Protein AF-A0A4V1QRW4-F1 (afdb_monomer_lite)

pLDDT: mean 89.89, std 10.5, range [50.25, 98.44]

Sequence (85 aa):
MPVGSVTRGTTNTNRLRRVDRWIAEQAAFRRAAEPLVVDLGYGASGVTAFELAARLRRVRPDVAVLGLEIDPTRVRAAEAQLDAV

Foldseek 3Di:
DDDDDDDPDDDDAPNCVVVLVVCLPDPCQLVDPQAEAEAEDNDQECRVQVVSLVSNCVRPVRYHYHYDHDDVNSVVRHVVVVVVD

Secondary structure (DSSP, 8-state):
------------TTTTHHHHHHHHH-HHHHH-SS-EEEEE--TTSTHHHHHHHHHHTTT-TT-EEEEE-S-HHHHHHHHHHHTT-

Radius of gyration: 13.53 Å; chains: 1; bounding box: 30×33×34 Å

Structure (mmCIF, N/CA/C/O backbone):
data_AF-A0A4V1QRW4-F1
#
_entry.id   AF-A0A4V1QRW4-F1
#
loop_
_atom_site.group_PDB
_atom_site.id
_atom_site.type_symbol
_atom_site.label_atom_id
_atom_site.label_alt_id
_atom_site.label_comp_id
_atom_site.label_asym_id
_atom_site.label_entity_id
_atom_site.label_seq_id
_atom_site.pdbx_PDB_ins_code
_atom_site.Cartn_x
_atom_site.Cartn_y
_atom_site.Cartn_z
_atom_site.occupancy
_atom_site.B_iso_or_equiv
_atom_site.auth_seq_id
_atom_site.auth_comp_id
_atom_site.auth_asym_id
_atom_site.auth_atom_id
_atom_site.pdbx_PDB_model_num
ATOM 1 N N . MET A 1 1 ? -3.057 18.789 -21.249 1.00 50.25 1 MET A N 1
ATOM 2 C CA . MET A 1 1 ? -3.150 17.588 -20.390 1.00 50.25 1 MET A CA 1
ATOM 3 C C . MET A 1 1 ? -1.821 17.406 -19.674 1.00 50.25 1 MET A C 1
ATOM 5 O O . MET A 1 1 ? -0.804 17.614 -20.331 1.00 50.25 1 MET A O 1
ATOM 9 N N . PRO A 1 2 ? -1.792 17.080 -18.372 1.00 67.69 2 PRO A N 1
ATOM 10 C CA . PRO A 1 2 ? -0.541 16.759 -17.689 1.00 67.69 2 PRO A CA 1
ATOM 11 C C . PRO A 1 2 ? 0.059 15.464 -18.262 1.00 67.69 2 PRO A C 1
ATOM 13 O O . PRO A 1 2 ? -0.670 14.511 -18.527 1.00 67.69 2 PRO A O 1
ATOM 16 N N . VAL A 1 3 ? 1.378 15.439 -18.462 1.00 78.50 3 VAL A N 1
ATOM 17 C CA . VAL A 1 3 ? 2.136 14.257 -18.905 1.00 78.50 3 VAL A CA 1
ATOM 18 C C . VAL A 1 3 ? 3.009 13.808 -17.736 1.00 78.50 3 VAL A C 1
ATOM 20 O O . VAL A 1 3 ? 3.863 14.567 -17.282 1.00 78.50 3 VAL A O 1
ATOM 23 N N . GLY A 1 4 ? 2.773 12.600 -17.220 1.00 70.56 4 GLY A N 1
ATOM 24 C CA . GLY A 1 4 ? 3.595 12.021 -16.155 1.00 70.56 4 GLY A CA 1
ATOM 25 C C . GLY A 1 4 ? 4.963 11.595 -16.689 1.00 70.56 4 GLY A C 1
ATOM 26 O O . GLY A 1 4 ? 5.037 10.941 -17.727 1.00 70.56 4 GLY A O 1
ATOM 27 N N . SER A 1 5 ? 6.046 11.955 -15.994 1.00 74.88 5 SER A N 1
ATOM 28 C CA . SER A 1 5 ? 7.400 11.495 -16.317 1.00 74.88 5 SER A CA 1
ATOM 29 C C . SER A 1 5 ? 7.867 10.445 -15.309 1.00 74.88 5 SER A C 1
ATOM 31 O O . SER A 1 5 ? 7.794 10.637 -14.095 1.00 74.88 5 SER A O 1
ATOM 33 N N . VAL A 1 6 ? 8.357 9.311 -15.813 1.00 75.31 6 VAL A N 1
ATOM 34 C CA . VAL A 1 6 ? 8.938 8.263 -1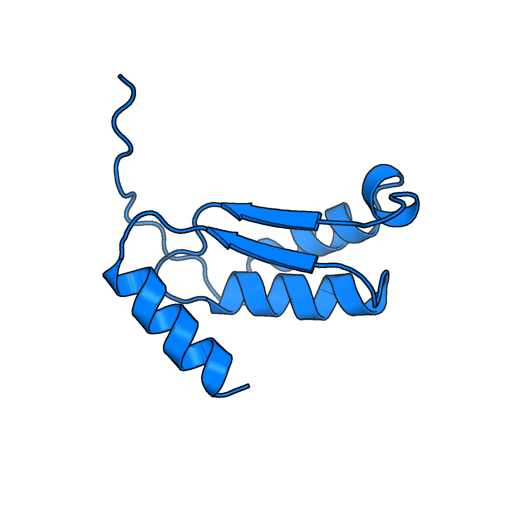4.966 1.00 75.31 6 VAL A CA 1
ATOM 35 C C . VAL A 1 6 ? 10.245 8.783 -14.377 1.00 75.31 6 VAL A C 1
ATOM 37 O O . VAL A 1 6 ? 11.176 9.123 -15.109 1.00 75.31 6 VAL A O 1
ATOM 40 N N . THR A 1 7 ? 10.346 8.816 -13.050 1.00 71.94 7 THR A N 1
ATOM 41 C CA . THR A 1 7 ? 11.601 9.148 -12.369 1.00 71.94 7 THR A CA 1
ATOM 42 C C . THR A 1 7 ? 12.396 7.880 -12.047 1.00 71.94 7 THR A C 1
ATOM 44 O O . THR A 1 7 ? 11.855 6.784 -11.874 1.00 71.94 7 THR A O 1
ATOM 47 N N . ARG A 1 8 ? 13.727 8.010 -11.993 1.00 62.44 8 ARG A N 1
ATOM 48 C CA . ARG A 1 8 ? 14.673 6.896 -11.785 1.00 62.44 8 ARG A CA 1
ATOM 49 C C . ARG A 1 8 ? 14.825 6.502 -10.304 1.00 62.44 8 ARG A C 1
ATOM 51 O O . ARG A 1 8 ? 15.886 6.042 -9.895 1.00 62.44 8 ARG A O 1
ATOM 58 N N . GLY A 1 9 ? 13.808 6.744 -9.481 1.00 63.12 9 GLY A N 1
ATOM 59 C CA . GLY A 1 9 ? 13.875 6.471 -8.050 1.00 63.12 9 GLY A CA 1
ATOM 60 C C . GLY A 1 9 ? 13.771 4.976 -7.761 1.00 63.12 9 GLY A C 1
ATOM 61 O O . GLY A 1 9 ? 12.754 4.361 -8.068 1.00 63.12 9 GLY A O 1
ATOM 62 N N . THR A 1 10 ? 14.802 4.394 -7.151 1.00 64.88 10 THR A N 1
ATOM 63 C CA . THR A 1 10 ? 14.672 3.134 -6.412 1.00 64.88 10 THR A CA 1
ATOM 64 C C . THR A 1 10 ? 14.550 3.451 -4.924 1.00 64.88 10 THR A C 1
ATOM 66 O O . THR A 1 10 ? 15.310 4.242 -4.353 1.00 64.88 10 THR A O 1
ATOM 69 N N . THR A 1 11 ? 13.562 2.843 -4.278 1.00 65.81 11 THR A N 1
ATOM 70 C CA . THR A 1 11 ? 13.386 2.916 -2.829 1.00 65.81 11 THR A CA 1
ATOM 71 C C . THR A 1 11 ? 13.895 1.608 -2.243 1.00 65.81 11 THR A C 1
ATOM 73 O O . THR A 1 11 ? 13.352 0.547 -2.530 1.00 65.81 11 THR A O 1
ATOM 76 N N . ASN A 1 12 ? 14.965 1.671 -1.445 1.00 69.56 12 ASN A N 1
ATOM 77 C CA . ASN A 1 12 ? 15.455 0.494 -0.728 1.00 69.56 12 ASN A CA 1
ATOM 78 C C . ASN A 1 12 ? 14.391 -0.010 0.262 1.00 69.56 12 ASN A C 1
ATOM 80 O O . ASN A 1 12 ? 13.650 0.783 0.849 1.00 69.56 12 ASN A O 1
ATOM 84 N N . THR A 1 13 ? 14.372 -1.321 0.489 1.00 69.50 13 THR A N 1
ATOM 85 C CA . THR A 1 13 ? 13.583 -2.013 1.522 1.00 69.50 13 THR A CA 1
ATOM 86 C C . THR A 1 13 ? 13.635 -1.268 2.862 1.00 69.50 13 THR A C 1
ATOM 88 O O . THR A 1 13 ? 14.680 -0.730 3.237 1.00 69.50 13 THR A O 1
ATOM 91 N N . ASN A 1 14 ? 12.523 -1.217 3.601 1.00 76.06 14 ASN A N 1
ATOM 92 C CA . ASN A 1 14 ? 12.372 -0.500 4.878 1.00 76.06 14 ASN A CA 1
ATOM 93 C C . ASN A 1 14 ? 12.621 1.025 4.876 1.00 76.06 14 ASN A C 1
ATOM 95 O O . ASN A 1 14 ? 12.431 1.655 5.924 1.00 76.06 14 ASN A O 1
ATOM 99 N N . ARG A 1 15 ? 13.005 1.662 3.759 1.00 81.44 15 ARG A N 1
ATOM 100 C CA . ARG A 1 15 ? 13.328 3.105 3.724 1.00 81.44 15 ARG A CA 1
ATOM 101 C C . ARG A 1 15 ? 12.146 3.995 4.132 1.00 81.44 15 ARG A C 1
ATOM 103 O O . ARG A 1 15 ? 12.366 5.085 4.655 1.00 81.44 15 ARG A O 1
ATOM 110 N N . LEU A 1 16 ? 10.912 3.517 3.955 1.00 88.38 16 LEU A N 1
ATOM 111 C CA . LEU A 1 16 ? 9.678 4.251 4.267 1.00 88.38 16 LEU A CA 1
ATOM 112 C C . LEU A 1 16 ? 9.083 3.941 5.645 1.00 88.38 16 LEU A C 1
ATOM 114 O O . LEU A 1 16 ? 8.115 4.574 6.049 1.00 88.38 16 LEU A O 1
ATOM 118 N N . ARG A 1 17 ? 9.705 3.067 6.444 1.00 89.69 17 ARG A N 1
ATOM 119 C CA . ARG A 1 17 ? 9.142 2.591 7.720 1.00 89.69 17 ARG A CA 1
ATOM 120 C C . ARG A 1 17 ? 8.697 3.698 8.684 1.00 89.69 17 ARG A C 1
ATOM 122 O O . ARG A 1 17 ? 7.779 3.493 9.478 1.00 89.69 17 ARG A O 1
ATOM 129 N N . ARG A 1 18 ? 9.368 4.855 8.675 1.00 93.38 18 ARG A N 1
ATOM 130 C CA . ARG A 1 18 ? 8.972 6.009 9.499 1.00 93.38 18 ARG A CA 1
ATOM 131 C C . ARG A 1 18 ? 7.643 6.610 9.030 1.00 93.38 18 ARG A C 1
ATOM 133 O O . ARG A 1 18 ? 6.826 6.955 9.876 1.00 93.38 18 ARG A O 1
ATOM 140 N N . VAL A 1 19 ? 7.435 6.701 7.719 1.00 93.19 19 VAL A N 1
ATOM 141 C CA . VAL A 1 19 ? 6.185 7.176 7.110 1.00 93.19 19 VAL A CA 1
ATOM 142 C C . VAL A 1 19 ? 5.057 6.194 7.409 1.00 93.19 19 VAL A C 1
ATOM 144 O O . VAL A 1 19 ? 4.023 6.619 7.909 1.00 93.19 19 VAL A O 1
ATOM 147 N N . ASP A 1 20 ? 5.280 4.889 7.243 1.00 95.00 20 ASP A N 1
ATOM 148 C CA . ASP A 1 20 ? 4.251 3.869 7.506 1.00 95.00 20 ASP A CA 1
ATOM 149 C C . ASP A 1 20 ? 3.733 3.933 8.949 1.00 95.00 20 ASP A C 1
ATOM 151 O O . ASP A 1 20 ? 2.533 3.854 9.204 1.00 95.00 20 ASP A O 1
ATOM 155 N N . ARG A 1 21 ? 4.648 4.109 9.913 1.00 95.12 21 ARG A N 1
ATOM 156 C CA 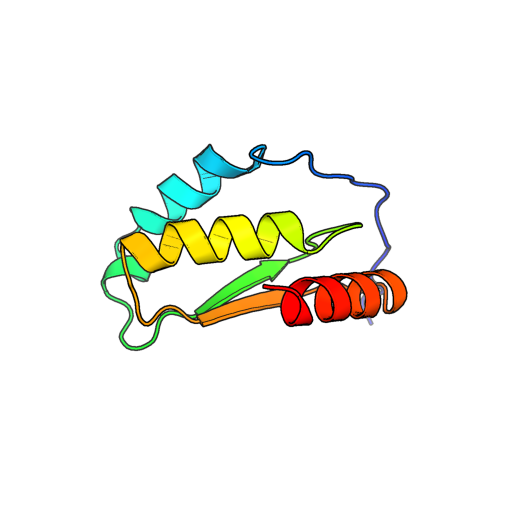. ARG A 1 21 ? 4.299 4.280 11.331 1.00 95.12 21 ARG A CA 1
ATOM 157 C C . ARG A 1 21 ? 3.513 5.558 11.570 1.00 95.12 21 ARG A C 1
ATOM 159 O O . ARG A 1 21 ? 2.520 5.528 12.286 1.00 95.12 21 ARG A O 1
ATOM 166 N N . TRP A 1 22 ? 3.939 6.654 10.950 1.00 96.44 22 TRP A N 1
ATOM 167 C CA . TRP A 1 22 ? 3.231 7.920 11.056 1.00 96.44 22 TRP A CA 1
ATOM 168 C C . TRP A 1 22 ? 1.803 7.817 10.496 1.00 96.44 22 TRP A C 1
ATOM 170 O O . TRP A 1 22 ? 0.877 8.286 11.154 1.00 96.44 22 TRP A O 1
ATOM 180 N N . ILE A 1 23 ? 1.601 7.141 9.354 1.00 97.00 23 ILE A N 1
ATOM 181 C CA . ILE A 1 23 ? 0.269 6.851 8.788 1.00 97.00 23 ILE A CA 1
ATOM 182 C C . ILE A 1 23 ? -0.563 6.038 9.786 1.00 97.00 23 ILE A C 1
ATOM 184 O O . ILE A 1 23 ? -1.697 6.406 10.092 1.00 97.00 23 ILE A O 1
ATOM 188 N N . ALA A 1 24 ? 0.015 4.972 10.347 1.00 97.38 24 ALA A N 1
ATOM 189 C CA . ALA A 1 24 ? -0.651 4.098 11.312 1.00 97.38 24 ALA A CA 1
ATOM 190 C C . ALA A 1 24 ? -1.081 4.818 12.609 1.00 97.38 24 ALA A C 1
ATOM 192 O O . ALA A 1 24 ? -1.946 4.335 13.348 1.00 97.38 24 ALA A O 1
ATOM 193 N N . GLU A 1 25 ? -0.483 5.970 12.908 1.00 97.19 25 GLU A N 1
ATOM 194 C CA . GLU A 1 25 ? -0.813 6.819 14.054 1.00 97.19 25 GLU A CA 1
ATOM 195 C C . GLU A 1 25 ? -1.884 7.874 13.754 1.00 97.19 25 GLU A C 1
ATOM 197 O O . GLU A 1 25 ? -2.483 8.405 14.691 1.00 97.19 25 GLU A O 1
ATOM 202 N N . GLN A 1 26 ? -2.197 8.141 12.482 1.00 97.81 26 GLN A N 1
ATOM 203 C CA . GLN A 1 26 ? -3.151 9.188 12.125 1.00 97.81 26 GLN A CA 1
ATOM 204 C C . GLN A 1 26 ? -4.575 8.849 12.566 1.00 97.81 26 GLN A C 1
ATOM 206 O O . GLN A 1 26 ? -5.109 7.776 12.276 1.00 97.81 26 GLN A O 1
ATOM 211 N N . ALA A 1 27 ? -5.242 9.819 13.197 1.00 97.38 27 ALA A N 1
ATOM 212 C CA . ALA A 1 27 ? -6.648 9.691 13.573 1.00 97.38 27 ALA A CA 1
ATOM 213 C C . ALA A 1 27 ? -7.546 9.452 12.349 1.00 97.38 27 ALA A C 1
ATOM 215 O O . ALA A 1 27 ? -8.478 8.660 12.439 1.00 97.38 27 ALA A O 1
ATOM 216 N N . ALA A 1 28 ? -7.233 10.083 11.210 1.00 96.44 28 ALA A N 1
ATOM 217 C CA . ALA A 1 28 ? -7.949 9.881 9.951 1.00 96.44 28 ALA A CA 1
ATOM 218 C C . ALA A 1 28 ? -7.907 8.413 9.498 1.00 96.44 28 ALA A C 1
ATOM 220 O O . ALA A 1 28 ? -8.943 7.846 9.175 1.00 96.44 28 ALA A O 1
ATOM 221 N N . PHE A 1 29 ? -6.737 7.772 9.565 1.00 97.75 29 PHE A N 1
ATOM 222 C CA . PHE A 1 29 ? -6.591 6.351 9.254 1.00 97.75 29 PHE A CA 1
ATOM 223 C C . PHE A 1 29 ? -7.322 5.471 10.276 1.00 97.75 29 PHE A C 1
ATOM 225 O O . PHE A 1 29 ? -8.111 4.603 9.913 1.00 97.75 29 PHE A O 1
ATOM 232 N N . ARG A 1 30 ? -7.115 5.724 11.574 1.00 97.06 30 ARG A N 1
ATOM 233 C CA . ARG A 1 30 ? -7.694 4.898 12.645 1.00 97.06 30 ARG A CA 1
ATOM 234 C C . ARG A 1 30 ? -9.216 4.977 12.723 1.00 97.06 30 ARG A C 1
ATOM 236 O O . ARG A 1 30 ? -9.828 3.993 13.121 1.00 97.06 30 ARG A O 1
ATOM 243 N N . ARG A 1 31 ? -9.814 6.115 12.363 1.00 96.88 31 ARG A N 1
ATOM 244 C CA . ARG A 1 31 ? -11.263 6.370 12.459 1.00 96.88 31 ARG A CA 1
ATOM 245 C C . ARG A 1 31 ? -12.007 6.243 11.132 1.00 96.88 31 ARG A C 1
ATOM 247 O O . ARG A 1 31 ? -13.227 6.362 11.136 1.00 96.88 31 ARG A O 1
ATOM 254 N N . ALA A 1 32 ? -11.310 6.025 10.017 1.00 97.75 32 ALA A N 1
ATOM 255 C CA . ALA A 1 32 ? -11.963 5.787 8.735 1.00 97.75 32 ALA A CA 1
ATOM 256 C C . ALA A 1 32 ? -12.892 4.569 8.832 1.00 97.75 32 ALA A C 1
ATOM 258 O O . ALA A 1 32 ? -12.501 3.549 9.405 1.00 97.75 32 ALA A O 1
ATOM 259 N N . ALA A 1 33 ? -14.099 4.676 8.271 1.00 97.56 33 ALA A N 1
ATOM 260 C CA . ALA A 1 33 ? -15.030 3.552 8.204 1.00 97.56 33 ALA A CA 1
ATOM 261 C C . ALA A 1 33 ? -14.425 2.411 7.372 1.00 97.56 33 ALA A C 1
ATOM 263 O O . ALA A 1 33 ? -14.321 1.292 7.857 1.00 97.56 33 ALA A O 1
ATOM 264 N N . GLU A 1 34 ? -13.911 2.745 6.187 1.00 97.38 34 GLU A N 1
ATOM 265 C CA . GLU A 1 34 ? -13.287 1.815 5.242 1.00 97.38 34 GLU A CA 1
ATOM 266 C C . GLU A 1 34 ? -11.951 2.416 4.762 1.00 97.38 34 GLU A C 1
ATOM 268 O O . GLU A 1 34 ? -11.925 3.231 3.836 1.00 97.38 34 GLU A O 1
ATOM 273 N N . PRO A 1 35 ? -10.828 2.137 5.448 1.00 97.75 35 PRO A N 1
ATOM 274 C CA . PRO A 1 35 ? -9.558 2.782 5.150 1.00 97.75 35 PRO A CA 1
ATOM 275 C C . PRO A 1 35 ? -8.944 2.245 3.852 1.00 97.75 35 PRO A C 1
ATOM 277 O O . PRO A 1 35 ? -8.546 1.083 3.774 1.00 97.75 35 PRO A O 1
ATOM 280 N N . LEU A 1 36 ? -8.785 3.135 2.872 1.00 97.44 36 LEU A N 1
ATOM 281 C CA . LEU A 1 36 ? -7.985 2.921 1.666 1.00 97.44 36 LEU A CA 1
ATOM 282 C C . LEU A 1 36 ? -6.703 3.757 1.736 1.00 97.44 36 LEU A C 1
ATOM 284 O O . LEU A 1 36 ? -6.756 4.971 1.939 1.00 97.44 36 LEU A O 1
ATOM 288 N N . VAL A 1 37 ? -5.554 3.118 1.525 1.00 97.25 37 VAL A N 1
ATOM 289 C CA . VAL A 1 37 ? -4.251 3.785 1.398 1.00 97.25 37 VAL A CA 1
ATOM 290 C C . VAL A 1 37 ? -3.676 3.518 0.013 1.00 97.25 37 VAL A C 1
ATOM 292 O O . VAL A 1 37 ? -3.602 2.372 -0.422 1.00 97.25 37 VAL A O 1
ATOM 295 N N . VAL A 1 38 ? -3.258 4.580 -0.676 1.00 96.06 38 VAL A N 1
ATOM 296 C CA . VAL A 1 38 ? -2.670 4.500 -2.019 1.00 96.06 38 VAL A CA 1
ATOM 297 C C . VAL A 1 38 ? -1.177 4.819 -1.940 1.0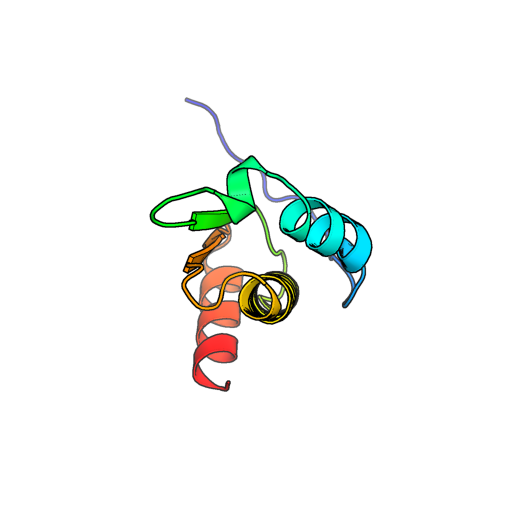0 96.06 38 VAL A C 1
ATOM 299 O O . VAL A 1 38 ? -0.809 5.922 -1.537 1.00 96.06 38 VAL A O 1
ATOM 302 N N . ASP A 1 39 ? -0.327 3.864 -2.323 1.00 93.56 39 ASP A N 1
ATOM 303 C CA . ASP A 1 39 ? 1.122 4.056 -2.481 1.00 93.56 39 ASP A CA 1
ATOM 304 C C . ASP A 1 39 ? 1.419 4.485 -3.924 1.00 93.56 39 ASP A C 1
ATOM 306 O O . ASP A 1 39 ? 1.311 3.690 -4.860 1.00 93.56 39 ASP A O 1
ATOM 310 N N . LEU A 1 40 ? 1.725 5.770 -4.111 1.00 91.44 40 LEU A N 1
ATOM 311 C CA . LEU A 1 40 ? 1.948 6.375 -5.423 1.00 91.44 40 LEU A CA 1
ATOM 312 C C . LEU A 1 40 ? 3.422 6.251 -5.827 1.00 91.44 40 LEU A C 1
ATOM 314 O O . LEU A 1 40 ? 4.277 6.967 -5.307 1.00 91.44 40 LEU A O 1
ATOM 318 N N . GLY A 1 41 ? 3.699 5.410 -6.819 1.00 88.75 41 GLY A N 1
ATOM 319 C CA . GLY A 1 41 ? 5.034 5.210 -7.375 1.00 88.75 41 GLY A CA 1
ATOM 320 C C . GLY A 1 41 ? 5.900 4.300 -6.510 1.00 88.75 41 GLY A C 1
ATOM 321 O O . GLY A 1 41 ? 6.965 4.713 -6.049 1.00 88.75 41 GLY A O 1
ATOM 322 N N . TYR A 1 42 ? 5.474 3.046 -6.325 1.00 87.12 42 TYR A N 1
ATOM 323 C CA . TYR A 1 42 ? 6.244 2.043 -5.574 1.00 87.12 42 TYR A CA 1
ATOM 324 C C . TYR A 1 42 ? 7.582 1.672 -6.249 1.00 87.12 42 TYR A C 1
ATOM 326 O O . TYR A 1 42 ? 8.457 1.061 -5.632 1.00 87.12 42 TYR A O 1
ATOM 334 N N . GLY A 1 43 ? 7.804 2.088 -7.501 1.00 87.06 43 GLY A N 1
ATOM 335 C CA . GLY A 1 43 ? 9.088 1.966 -8.174 1.00 87.06 43 GLY A CA 1
ATOM 336 C C . GLY A 1 43 ? 9.306 0.584 -8.784 1.00 87.06 43 GL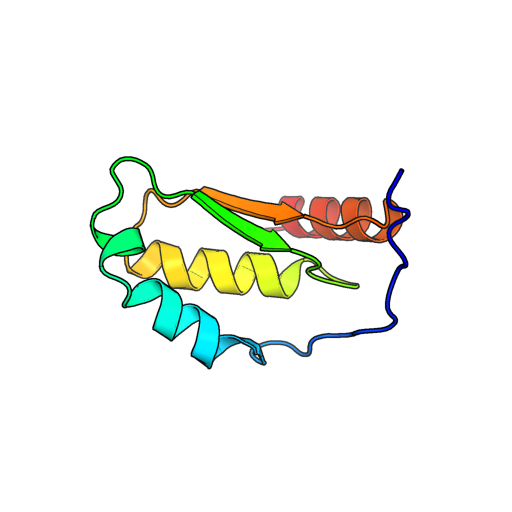Y A C 1
ATOM 337 O O . GLY A 1 43 ? 8.378 -0.080 -9.228 1.00 87.06 43 GLY A O 1
ATOM 338 N N . ALA A 1 44 ? 10.567 0.157 -8.881 1.00 84.62 44 ALA A N 1
ATOM 339 C CA . ALA A 1 44 ? 10.951 -1.039 -9.642 1.00 84.62 44 ALA A CA 1
ATOM 340 C C . ALA A 1 44 ? 10.416 -2.374 -9.078 1.00 84.62 44 ALA A C 1
ATOM 342 O O . ALA A 1 44 ? 10.562 -3.406 -9.725 1.00 84.62 44 ALA A O 1
ATOM 343 N N . SER A 1 45 ? 9.853 -2.370 -7.869 1.00 86.06 45 SER A N 1
ATOM 344 C CA . SER A 1 45 ? 9.383 -3.553 -7.151 1.00 86.06 45 SER A CA 1
ATOM 345 C C . SER A 1 45 ? 8.219 -3.169 -6.238 1.00 86.06 45 SER A C 1
ATOM 347 O O . SER A 1 45 ? 8.270 -2.114 -5.611 1.00 86.06 45 SER A O 1
ATOM 349 N N . GLY A 1 46 ? 7.211 -4.035 -6.106 1.00 89.31 46 GLY A N 1
ATOM 350 C CA . GLY A 1 46 ? 6.048 -3.822 -5.232 1.00 89.31 46 GLY A CA 1
ATOM 351 C C . GLY A 1 46 ? 6.346 -3.960 -3.733 1.00 89.31 46 GLY A C 1
ATOM 352 O O . GLY A 1 46 ? 5.463 -3.756 -2.902 1.00 89.31 46 GLY A O 1
ATOM 353 N N . VAL A 1 47 ? 7.592 -4.280 -3.360 1.00 91.00 47 VAL A N 1
ATOM 354 C CA . VAL A 1 47 ? 8.000 -4.563 -1.972 1.00 91.00 47 VAL A CA 1
ATOM 355 C C . VAL A 1 47 ? 7.613 -3.451 -0.995 1.00 91.00 47 VAL A C 1
ATOM 357 O O . VAL A 1 47 ? 7.177 -3.757 0.113 1.00 91.00 47 VAL A O 1
ATOM 360 N N . THR A 1 48 ? 7.724 -2.173 -1.372 1.00 89.06 48 THR A N 1
ATOM 361 C CA . THR A 1 48 ? 7.345 -1.070 -0.470 1.00 89.06 48 THR A CA 1
ATOM 362 C C . THR A 1 48 ? 5.848 -1.056 -0.177 1.00 89.06 48 THR A C 1
ATOM 364 O O . THR A 1 48 ? 5.464 -0.890 0.981 1.00 89.06 48 THR A O 1
ATOM 367 N N . ALA A 1 49 ? 5.012 -1.318 -1.184 1.00 93.56 49 ALA A N 1
ATOM 368 C CA . ALA A 1 49 ? 3.566 -1.402 -1.022 1.00 93.56 49 ALA A CA 1
ATOM 369 C C . ALA A 1 49 ? 3.173 -2.600 -0.137 1.00 93.56 49 ALA A C 1
ATOM 371 O O . ALA A 1 49 ? 2.311 -2.474 0.736 1.00 93.56 49 ALA A O 1
ATOM 372 N N . PHE A 1 50 ? 3.846 -3.747 -0.287 1.00 93.69 50 PHE A N 1
ATOM 373 C CA . PHE A 1 50 ? 3.607 -4.926 0.557 1.00 93.69 50 PHE A CA 1
ATOM 374 C C . PHE A 1 50 ? 4.029 -4.693 2.005 1.00 93.69 50 PHE A C 1
ATOM 376 O O . PHE A 1 50 ? 3.302 -5.036 2.938 1.00 93.69 50 PHE A O 1
ATOM 383 N N . GLU A 1 51 ? 5.190 -4.073 2.206 1.00 93.56 51 GLU A N 1
ATOM 384 C CA . GLU A 1 51 ? 5.666 -3.682 3.525 1.00 93.56 51 GLU A CA 1
ATOM 385 C C . GLU A 1 51 ? 4.698 -2.714 4.224 1.00 93.56 51 GLU A C 1
ATOM 387 O O . GLU A 1 51 ? 4.389 -2.901 5.408 1.00 93.56 51 GLU A O 1
ATOM 392 N N . LEU A 1 52 ? 4.207 -1.706 3.495 1.00 95.56 52 LEU A N 1
ATOM 393 C CA . LEU A 1 52 ? 3.198 -0.766 3.974 1.00 95.56 52 LEU A CA 1
ATOM 394 C C . LEU A 1 52 ? 1.924 -1.516 4.379 1.00 95.56 52 LEU A C 1
ATOM 396 O O . LEU A 1 52 ? 1.475 -1.381 5.519 1.00 95.56 52 LEU A O 1
ATOM 400 N N . ALA A 1 53 ? 1.392 -2.372 3.502 1.00 96.62 53 ALA A N 1
ATOM 401 C CA . ALA A 1 53 ? 0.205 -3.179 3.779 1.00 96.62 53 ALA A CA 1
ATOM 402 C C . ALA A 1 53 ? 0.376 -4.056 5.027 1.00 96.62 53 ALA A C 1
ATOM 404 O O . ALA A 1 53 ? -0.461 -4.028 5.931 1.00 96.62 53 ALA A O 1
ATOM 405 N N . ALA A 1 54 ? 1.492 -4.778 5.133 1.00 95.75 54 ALA A N 1
ATOM 406 C CA . ALA A 1 54 ? 1.790 -5.634 6.277 1.00 95.75 54 ALA A CA 1
ATOM 407 C C . ALA A 1 54 ? 1.909 -4.846 7.592 1.00 95.75 54 ALA A C 1
ATOM 409 O O . ALA A 1 54 ? 1.595 -5.365 8.664 1.00 95.75 54 ALA A O 1
ATOM 410 N N . ARG A 1 55 ? 2.374 -3.593 7.552 1.00 95.88 55 ARG A N 1
ATOM 411 C CA . ARG A 1 55 ? 2.456 -2.732 8.742 1.00 95.88 55 ARG A CA 1
ATOM 412 C C . ARG A 1 55 ? 1.102 -2.154 9.123 1.00 95.88 55 ARG A C 1
ATOM 414 O O . ARG A 1 55 ? 0.746 -2.232 10.297 1.00 95.88 55 ARG A O 1
ATOM 421 N N . LEU A 1 56 ? 0.348 -1.625 8.164 1.00 98.00 56 LEU A N 1
ATOM 422 C CA . LEU A 1 56 ? -0.955 -1.013 8.425 1.00 98.00 56 LEU A CA 1
ATOM 423 C C . LEU A 1 56 ? -1.991 -2.038 8.902 1.00 98.00 56 LEU A C 1
ATOM 425 O O . LEU A 1 56 ? -2.736 -1.744 9.838 1.00 98.00 56 LEU A O 1
ATOM 429 N N . ARG A 1 57 ? -1.964 -3.268 8.367 1.00 97.69 57 ARG A N 1
ATOM 430 C CA . ARG A 1 57 ? -2.846 -4.368 8.799 1.00 97.69 57 ARG A CA 1
ATOM 431 C C . ARG A 1 57 ? -2.673 -4.770 10.264 1.00 97.69 57 ARG A C 1
ATOM 433 O O . ARG A 1 57 ? -3.601 -5.309 10.854 1.00 97.69 57 ARG A O 1
ATOM 440 N N . ARG A 1 58 ? -1.528 -4.464 10.890 1.00 97.00 58 ARG A N 1
ATOM 441 C CA . ARG A 1 58 ? -1.342 -4.671 12.340 1.00 97.00 58 ARG A CA 1
ATOM 442 C C . ARG A 1 58 ? -2.163 -3.703 13.197 1.00 97.00 58 ARG A C 1
ATOM 444 O O . ARG A 1 58 ? -2.359 -3.978 14.374 1.00 97.00 58 ARG A O 1
ATOM 451 N N . VAL A 1 59 ? -2.599 -2.573 12.637 1.00 97.25 59 VAL A N 1
ATOM 452 C CA . VAL A 1 59 ? -3.378 -1.539 13.342 1.00 97.25 59 VAL A CA 1
ATOM 453 C C . VAL A 1 59 ? -4.836 -1.531 12.888 1.00 97.25 59 VAL A C 1
ATOM 455 O O . VAL A 1 59 ? -5.731 -1.430 13.722 1.00 97.25 59 VAL A O 1
ATOM 458 N N . ARG A 1 60 ? -5.082 -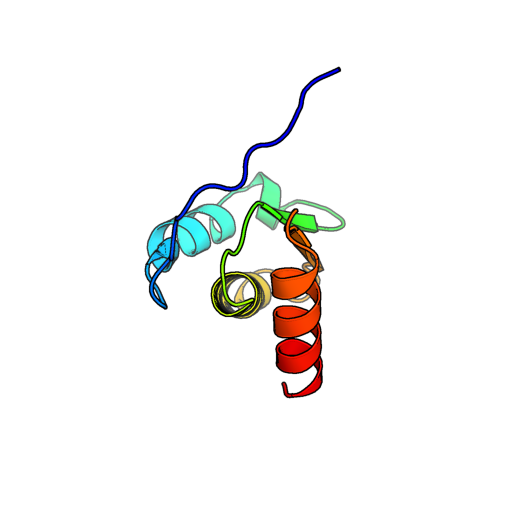1.654 11.581 1.00 97.50 60 ARG A N 1
ATOM 459 C CA . ARG A 1 60 ? -6.414 -1.800 10.981 1.00 97.50 60 ARG A CA 1
ATOM 460 C C . ARG A 1 60 ? -6.408 -3.013 10.052 1.00 97.50 60 ARG A C 1
ATOM 462 O O . ARG A 1 60 ? -5.952 -2.880 8.919 1.00 97.50 60 ARG A O 1
ATOM 469 N N . PRO A 1 61 ? -6.851 -4.196 10.513 1.00 97.38 61 PRO A N 1
ATOM 470 C CA . PRO A 1 61 ? -6.847 -5.417 9.700 1.00 97.38 61 PRO A CA 1
ATOM 471 C C . PRO A 1 61 ? -7.665 -5.310 8.405 1.00 97.38 61 PRO A C 1
ATOM 473 O O . PRO A 1 61 ? -7.370 -6.002 7.437 1.00 97.38 61 PRO A O 1
ATOM 476 N N . ASP A 1 62 ? -8.656 -4.422 8.389 1.00 97.69 62 ASP A N 1
ATOM 477 C CA . ASP A 1 62 ? -9.586 -4.146 7.294 1.00 97.69 62 ASP A CA 1
ATOM 478 C C . ASP A 1 62 ? -9.073 -3.114 6.272 1.00 97.69 62 ASP A C 1
ATOM 480 O O . ASP A 1 62 ? -9.797 -2.748 5.351 1.00 97.69 62 ASP A O 1
ATOM 484 N N . VAL A 1 63 ? -7.830 -2.637 6.404 1.00 98.44 63 VAL A N 1
ATOM 485 C CA . VAL A 1 63 ? -7.243 -1.696 5.440 1.00 98.44 63 VAL A CA 1
ATOM 486 C C . VAL A 1 63 ? -7.068 -2.312 4.052 1.00 98.44 63 VAL A C 1
ATOM 488 O O . VAL A 1 63 ? -6.438 -3.363 3.880 1.00 98.44 63 VAL A O 1
ATOM 491 N N . ALA A 1 64 ? -7.541 -1.582 3.045 1.00 97.94 64 ALA A N 1
ATOM 492 C CA . ALA A 1 64 ? -7.178 -1.789 1.654 1.00 97.94 64 ALA A CA 1
ATOM 493 C C . ALA A 1 64 ? -5.933 -0.954 1.318 1.00 97.94 64 ALA A C 1
ATOM 495 O O . ALA A 1 64 ? -5.874 0.243 1.608 1.00 97.94 64 ALA A O 1
ATOM 496 N N . VAL A 1 65 ? -4.932 -1.578 0.695 1.00 97.44 65 VAL A N 1
ATOM 497 C CA . VAL A 1 65 ? -3.740 -0.884 0.190 1.00 97.44 65 VAL A CA 1
ATOM 498 C C . VAL A 1 65 ? -3.630 -1.115 -1.306 1.00 97.44 65 VAL A C 1
ATOM 500 O O . VAL A 1 65 ? -3.634 -2.262 -1.749 1.00 97.44 65 VAL A O 1
ATOM 503 N N . LEU A 1 66 ? -3.522 -0.026 -2.064 1.00 96.62 66 LEU A N 1
ATOM 504 C CA . LEU A 1 66 ? -3.357 -0.036 -3.512 1.00 96.62 66 LEU A CA 1
ATOM 505 C C . LEU A 1 66 ? -1.989 0.545 -3.875 1.00 96.62 66 LEU A C 1
ATOM 507 O O . LEU A 1 66 ? -1.728 1.719 -3.618 1.00 96.62 66 LEU A O 1
ATOM 511 N N . GLY A 1 67 ? -1.131 -0.262 -4.495 1.00 94.88 67 GLY A N 1
ATOM 512 C CA . GLY A 1 67 ? 0.067 0.242 -5.164 1.00 94.88 67 GLY A CA 1
ATOM 513 C C . GLY A 1 67 ? -0.296 0.791 -6.542 1.00 94.88 67 GLY A C 1
ATOM 514 O O . GLY A 1 67 ? -0.927 0.090 -7.328 1.00 94.88 67 GLY A O 1
ATOM 515 N N . LEU A 1 68 ? 0.100 2.028 -6.843 1.00 94.56 68 LEU A N 1
ATOM 516 C CA . LEU A 1 68 ? -0.096 2.652 -8.151 1.00 94.56 68 LEU A CA 1
ATOM 517 C C . LEU A 1 68 ? 1.255 2.953 -8.797 1.00 94.56 68 LEU A C 1
ATOM 519 O O . LEU A 1 68 ? 2.100 3.613 -8.199 1.00 94.56 68 LEU A O 1
ATOM 523 N N . GLU A 1 69 ? 1.441 2.532 -10.042 1.00 93.00 69 GLU A N 1
ATOM 524 C CA . GLU A 1 69 ? 2.654 2.792 -10.816 1.00 93.00 69 GLU A CA 1
ATOM 525 C C . GLU A 1 69 ? 2.288 3.075 -12.275 1.00 93.00 69 GLU A C 1
ATOM 527 O O . GLU A 1 69 ? 1.314 2.536 -12.801 1.00 93.00 69 GLU A O 1
ATOM 532 N N . ILE A 1 70 ? 3.043 3.971 -12.913 1.00 91.25 70 ILE A N 1
ATOM 533 C CA . ILE A 1 70 ? 2.773 4.426 -14.280 1.00 91.25 70 ILE A CA 1
ATOM 534 C C . ILE A 1 70 ? 3.445 3.526 -15.321 1.00 91.25 70 ILE A C 1
ATOM 536 O O . ILE A 1 70 ? 2.967 3.437 -16.449 1.00 91.25 70 ILE A O 1
ATOM 540 N N . ASP A 1 71 ? 4.552 2.867 -14.964 1.00 91.25 71 ASP A N 1
ATOM 541 C CA . ASP A 1 71 ? 5.276 1.954 -15.851 1.00 91.25 71 ASP A CA 1
ATOM 542 C C . ASP A 1 71 ? 4.621 0.556 -15.856 1.00 91.25 71 ASP A C 1
ATOM 544 O O . ASP A 1 71 ? 4.726 -0.174 -14.863 1.00 91.25 71 ASP A O 1
ATOM 548 N N . PRO A 1 72 ? 4.017 0.113 -16.978 1.00 92.94 72 PRO A N 1
ATOM 549 C CA . PRO A 1 72 ? 3.335 -1.180 -17.046 1.00 92.94 72 PRO A CA 1
ATOM 550 C C . PRO A 1 72 ? 4.251 -2.380 -16.783 1.00 92.94 72 PRO A C 1
ATOM 552 O O . PRO A 1 72 ? 3.786 -3.444 -16.380 1.00 92.94 72 PRO A O 1
ATOM 555 N N . THR A 1 73 ? 5.555 -2.248 -17.034 1.00 93.69 73 THR A N 1
ATOM 556 C CA . THR A 1 73 ? 6.526 -3.317 -16.766 1.00 93.69 73 THR A CA 1
ATOM 557 C C . THR A 1 73 ? 6.737 -3.491 -15.269 1.00 93.69 73 THR A C 1
ATOM 559 O O . THR A 1 73 ? 6.797 -4.621 -14.788 1.00 93.69 73 THR A O 1
ATOM 562 N N . ARG A 1 74 ? 6.783 -2.383 -14.522 1.00 92.38 74 ARG A N 1
ATOM 563 C CA . ARG A 1 74 ? 6.853 -2.406 -13.056 1.00 92.38 74 ARG A CA 1
ATOM 564 C C . ARG A 1 74 ? 5.547 -2.903 -12.435 1.00 92.38 74 ARG A C 1
ATOM 566 O O . ARG A 1 74 ? 5.596 -3.584 -11.417 1.00 92.38 74 ARG A O 1
ATOM 573 N N . VAL A 1 75 ? 4.403 -2.621 -13.067 1.00 94.69 75 VAL A N 1
ATOM 574 C CA . VAL A 1 75 ? 3.097 -3.197 -12.692 1.00 94.69 75 VAL A CA 1
ATOM 575 C C . VAL A 1 75 ? 3.108 -4.712 -12.788 1.00 94.69 75 VAL A C 1
ATOM 577 O O . VAL A 1 75 ? 2.953 -5.371 -11.766 1.00 94.69 75 VAL A O 1
ATOM 580 N N . ARG A 1 76 ? 3.427 -5.270 -13.957 1.00 95.69 76 ARG A N 1
ATOM 581 C CA . ARG A 1 76 ? 3.479 -6.731 -14.128 1.00 95.69 76 ARG A CA 1
ATOM 582 C C . ARG A 1 76 ? 4.467 -7.413 -13.183 1.00 95.69 76 ARG A C 1
ATOM 584 O O . ARG A 1 76 ? 4.198 -8.500 -12.687 1.00 95.69 76 ARG A O 1
ATOM 591 N N . ALA A 1 77 ? 5.618 -6.785 -12.932 1.00 93.69 77 ALA A N 1
ATOM 592 C CA . ALA A 1 77 ? 6.587 -7.312 -11.977 1.00 93.69 77 ALA A CA 1
ATOM 593 C C . ALA A 1 77 ? 6.015 -7.353 -10.550 1.00 93.69 77 ALA A C 1
ATOM 595 O O . ALA A 1 77 ? 6.204 -8.345 -9.854 1.00 93.69 77 ALA A O 1
ATOM 596 N N . ALA A 1 78 ? 5.305 -6.304 -10.126 1.00 93.81 78 ALA A N 1
ATOM 597 C CA . ALA A 1 78 ? 4.661 -6.260 -8.817 1.00 93.81 78 ALA A CA 1
ATOM 598 C C . ALA A 1 78 ? 3.485 -7.244 -8.703 1.00 93.81 78 ALA A C 1
ATOM 600 O O . ALA A 1 78 ? 3.349 -7.879 -7.664 1.00 93.81 78 ALA A O 1
ATOM 601 N N . GLU A 1 79 ? 2.680 -7.423 -9.753 1.00 95.19 79 GLU A N 1
ATOM 602 C CA . GLU A 1 79 ? 1.608 -8.432 -9.795 1.00 95.19 79 GLU A CA 1
ATOM 603 C C . GLU A 1 79 ? 2.175 -9.845 -9.621 1.00 95.19 79 GLU A C 1
ATOM 605 O O . GLU A 1 79 ? 1.754 -10.570 -8.726 1.00 95.19 79 GLU A O 1
ATOM 610 N N . ALA A 1 80 ? 3.224 -10.193 -10.372 1.00 95.31 80 ALA A N 1
ATOM 611 C CA . ALA A 1 80 ? 3.889 -11.488 -10.230 1.00 95.31 80 ALA A CA 1
ATOM 612 C C . ALA A 1 80 ? 4.499 -11.700 -8.832 1.00 95.31 80 ALA A C 1
ATOM 614 O O . ALA A 1 80 ? 4.558 -12.826 -8.343 1.00 95.31 80 ALA A O 1
ATOM 615 N N . GLN A 1 81 ? 4.972 -10.631 -8.179 1.00 93.75 81 GLN A N 1
ATOM 616 C CA . GLN A 1 81 ? 5.420 -10.708 -6.788 1.00 93.75 81 GLN A CA 1
ATOM 617 C C . GLN A 1 81 ? 4.250 -10.905 -5.822 1.00 93.75 81 GLN A C 1
ATOM 619 O O . GLN A 1 81 ? 4.404 -11.642 -4.856 1.00 93.75 81 GLN A O 1
ATOM 624 N N . LEU A 1 82 ? 3.117 -10.240 -6.057 1.00 93.00 82 LEU A N 1
ATOM 625 C CA . LEU A 1 82 ? 1.925 -10.341 -5.219 1.00 93.00 82 LEU A CA 1
ATOM 626 C C . LEU A 1 82 ? 1.329 -11.751 -5.263 1.00 93.00 82 LEU A C 1
ATOM 628 O O . LEU A 1 82 ? 0.972 -12.274 -4.216 1.00 93.00 82 LEU A O 1
ATOM 632 N N . ASP A 1 83 ? 1.297 -12.381 -6.43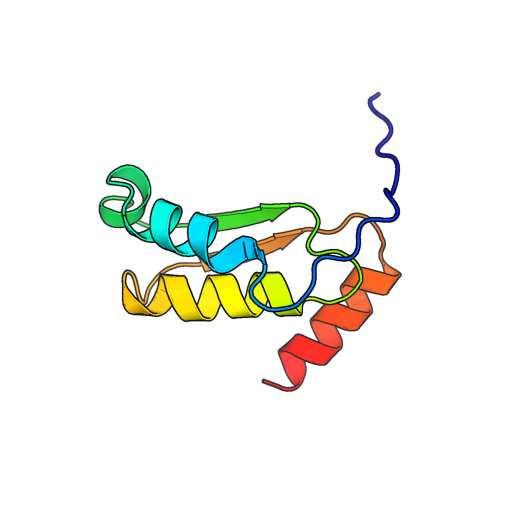8 1.00 94.75 83 ASP A N 1
ATOM 633 C CA . ASP A 1 83 ? 0.819 -13.760 -6.617 1.00 94.75 83 ASP A CA 1
ATOM 634 C C . ASP A 1 83 ? 1.685 -14.805 -5.887 1.00 94.75 83 ASP A C 1
ATOM 636 O O . ASP A 1 83 ? 1.263 -15.942 -5.681 1.00 94.75 83 ASP A O 1
ATOM 640 N N . ALA A 1 84 ? 2.912 -14.435 -5.509 1.00 90.88 84 ALA A N 1
ATOM 641 C CA . ALA A 1 84 ? 3.862 -15.302 -4.820 1.00 90.88 84 ALA A CA 1
ATOM 642 C C . ALA A 1 84 ? 3.831 -15.174 -3.281 1.00 90.88 84 ALA A C 1
ATOM 644 O O . ALA A 1 84 ? 4.641 -15.827 -2.615 1.00 90.88 84 ALA A O 1
ATOM 645 N N . VAL A 1 85 ? 2.955 -14.329 -2.719 1.00 80.94 85 VAL A N 1
ATOM 646 C CA . VAL A 1 85 ? 2.820 -14.058 -1.270 1.00 80.94 85 VAL A CA 1
ATOM 647 C C . VAL A 1 85 ? 1.525 -14.648 -0.729 1.00 80.94 85 VAL A C 1
ATOM 649 O O . VAL A 1 85 ? 1.589 -15.236 0.375 1.00 80.94 85 VAL A O 1
#

Organism: NCBI:txid1817495

InterPro domains:
  IPR029063 S-adenosyl-L-methionine-dependent methyltransferase superfamily [G3DSA:3.40.50.150] (9-84)
  IPR029063 S-adenosyl-L-methionine-dependent methyltransferase superfamily [SSF53335] (13-82)